Protein AF-A0A925QDK4-F1 (afdb_monomer_lite)

Radius of gyration: 29.69 Å; chains: 1; bounding box: 60×28×80 Å

Structure (mmCIF, N/CA/C/O backbone):
data_AF-A0A925QDK4-F1
#
_entry.id   AF-A0A925QDK4-F1
#
loop_
_atom_site.group_PDB
_atom_site.id
_atom_site.type_symbol
_atom_site.label_atom_id
_atom_site.label_alt_id
_atom_site.label_comp_id
_atom_site.label_asym_id
_atom_site.label_entity_id
_atom_site.label_seq_id
_atom_site.pdbx_PDB_ins_code
_atom_site.Cartn_x
_atom_site.Cartn_y
_atom_site.Cartn_z
_atom_site.occupancy
_atom_site.B_iso_or_equiv
_atom_site.auth_seq_id
_atom_site.auth_comp_id
_atom_site.auth_asym_id
_atom_site.auth_atom_id
_atom_site.pdbx_PDB_model_num
ATOM 1 N N . MET A 1 1 ? -34.378 -0.829 -4.164 1.00 44.34 1 MET A N 1
ATOM 2 C CA . MET A 1 1 ? -33.319 -1.234 -3.208 1.00 44.34 1 MET A CA 1
ATOM 3 C C . MET A 1 1 ? -32.285 -0.133 -2.905 1.00 44.34 1 MET A C 1
ATOM 5 O O . MET A 1 1 ? -31.331 -0.428 -2.208 1.00 44.34 1 MET A O 1
ATOM 9 N N . GLY A 1 2 ? -32.468 1.131 -3.330 1.00 53.62 2 GLY A N 1
ATOM 10 C CA . GLY A 1 2 ? -31.513 2.222 -3.032 1.00 53.62 2 GLY A CA 1
ATOM 11 C C . GLY A 1 2 ? -31.782 3.011 -1.740 1.00 53.62 2 GLY A C 1
ATOM 12 O O . GLY A 1 2 ? -30.853 3.482 -1.101 1.00 53.62 2 GLY A O 1
ATOM 13 N N . ASN A 1 3 ? -33.038 3.093 -1.287 1.00 55.78 3 ASN A N 1
ATOM 14 C CA . ASN A 1 3 ? -33.408 4.083 -0.262 1.00 55.78 3 ASN A CA 1
ATOM 15 C C . ASN A 1 3 ? -33.070 3.678 1.186 1.00 55.78 3 ASN A C 1
ATOM 17 O O . ASN A 1 3 ? -33.004 4.538 2.053 1.00 55.78 3 ASN A O 1
ATOM 21 N N . ILE A 1 4 ? -32.850 2.390 1.475 1.00 56.88 4 ILE A N 1
ATOM 22 C CA . ILE A 1 4 ? -32.519 1.918 2.838 1.00 56.88 4 ILE A CA 1
ATOM 23 C C . ILE A 1 4 ? -31.029 2.117 3.149 1.00 56.88 4 ILE A C 1
ATOM 25 O O . ILE A 1 4 ? -30.676 2.446 4.279 1.00 56.88 4 ILE A O 1
ATOM 29 N N . LEU A 1 5 ? -30.163 1.969 2.144 1.00 55.38 5 LEU A N 1
ATOM 30 C CA . LEU A 1 5 ? -28.718 2.168 2.279 1.00 55.38 5 LEU A CA 1
ATOM 31 C C . LEU A 1 5 ? -28.354 3.651 2.427 1.00 55.38 5 LEU A C 1
ATOM 33 O O . LEU A 1 5 ? -27.495 3.975 3.240 1.00 55.38 5 LEU A O 1
ATOM 37 N N . ASP A 1 6 ? -29.063 4.549 1.738 1.00 56.84 6 ASP A N 1
ATOM 38 C CA . ASP A 1 6 ? -28.873 6.001 1.882 1.00 56.84 6 ASP A CA 1
ATOM 39 C C . ASP A 1 6 ? -29.335 6.530 3.251 1.00 56.84 6 ASP A C 1
ATOM 41 O O . ASP A 1 6 ? -28.724 7.427 3.836 1.00 56.84 6 ASP A O 1
ATOM 45 N N . ILE A 1 7 ? -30.397 5.941 3.812 1.00 56.69 7 ILE A N 1
ATOM 46 C CA . ILE A 1 7 ? -30.847 6.252 5.174 1.00 56.69 7 ILE A CA 1
ATOM 47 C C . ILE A 1 7 ? -29.849 5.696 6.193 1.00 56.69 7 ILE A C 1
ATOM 49 O O . ILE A 1 7 ? -29.473 6.414 7.117 1.00 56.69 7 ILE A O 1
ATOM 53 N N . ALA A 1 8 ? -29.352 4.469 5.999 1.00 53.19 8 ALA A N 1
ATOM 54 C CA . ALA A 1 8 ? -28.303 3.906 6.845 1.00 53.19 8 ALA A CA 1
ATOM 55 C C . ALA A 1 8 ? -27.037 4.777 6.825 1.00 53.19 8 ALA A C 1
ATOM 57 O O . ALA A 1 8 ? -26.506 5.075 7.889 1.00 53.19 8 ALA A O 1
ATOM 58 N N . ALA A 1 9 ? -26.627 5.285 5.656 1.00 57.09 9 ALA A N 1
ATOM 59 C CA . ALA A 1 9 ? -25.480 6.181 5.514 1.00 57.09 9 ALA A CA 1
ATOM 60 C C . ALA A 1 9 ? -25.661 7.529 6.243 1.00 57.09 9 ALA A C 1
ATOM 62 O O . ALA A 1 9 ? -24.684 8.085 6.743 1.00 57.09 9 ALA A O 1
ATOM 63 N N . ARG A 1 10 ? -26.898 8.035 6.374 1.00 55.94 10 ARG A N 1
ATOM 64 C CA . ARG A 1 10 ? -27.214 9.244 7.165 1.00 55.94 10 ARG A CA 1
ATOM 65 C C . ARG A 1 10 ? -27.318 9.002 8.674 1.00 55.94 10 ARG A C 1
ATOM 67 O O . ARG A 1 10 ? -27.143 9.948 9.439 1.00 55.94 10 ARG A O 1
ATOM 74 N N . VAL A 1 11 ? -27.580 7.769 9.115 1.00 52.22 11 VAL A N 1
ATOM 75 C CA . VAL A 1 11 ? -27.630 7.386 10.544 1.00 52.22 11 VAL A CA 1
ATOM 76 C C . VAL A 1 11 ? -26.248 6.966 11.083 1.00 52.22 11 VAL A C 1
ATOM 78 O O . VAL A 1 11 ? -26.067 6.839 12.290 1.00 52.22 11 VAL A O 1
ATOM 81 N N . SER A 1 12 ? -25.224 6.874 10.232 1.00 48.19 12 SER A N 1
ATOM 82 C CA . SER A 1 12 ? -23.831 6.518 10.568 1.00 48.19 12 SER A CA 1
ATOM 83 C C . SER A 1 12 ? -23.043 7.568 11.364 1.00 48.19 12 SER A C 1
ATOM 85 O O . SER A 1 12 ? -21.814 7.607 11.291 1.00 48.19 12 SER A O 1
ATOM 87 N N . THR A 1 13 ? -23.702 8.441 12.129 1.00 61.00 13 THR A N 1
ATOM 88 C CA . THR A 1 13 ? -22.965 9.241 13.112 1.00 61.00 13 THR A CA 1
ATOM 89 C C . THR A 1 13 ? -22.620 8.333 14.297 1.00 61.00 13 THR A C 1
ATOM 91 O O . THR A 1 13 ? -23.493 7.599 14.774 1.00 61.00 13 THR A O 1
ATOM 94 N N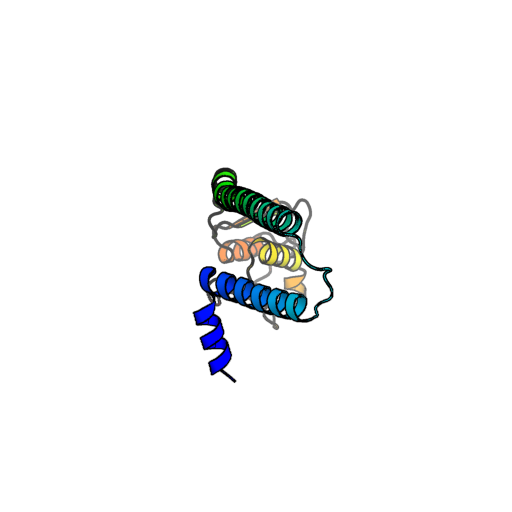 . PRO A 1 14 ? -21.378 8.364 14.813 1.00 63.88 14 PRO A N 1
ATOM 95 C CA . PRO A 1 14 ? -20.966 7.525 15.943 1.00 63.88 14 PRO A CA 1
ATOM 96 C C . PRO A 1 14 ? -21.918 7.620 17.146 1.00 63.88 14 PRO A C 1
ATOM 98 O O . PRO A 1 14 ? -22.131 6.644 17.863 1.00 63.88 14 PRO A O 1
ATOM 101 N N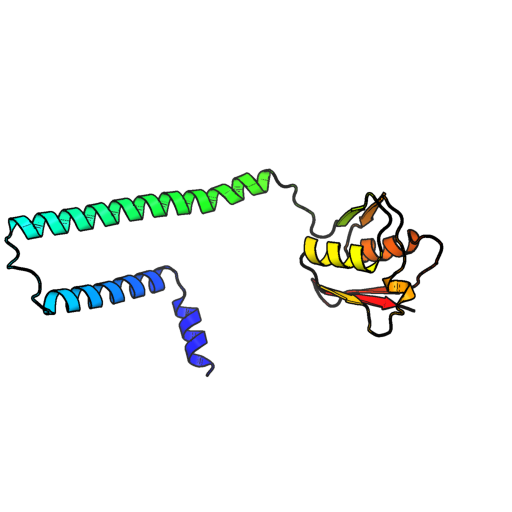 . LEU A 1 15 ? -22.551 8.785 17.321 1.00 69.38 15 LEU A N 1
ATOM 102 C CA . LEU A 1 15 ? -23.538 9.049 18.362 1.00 69.38 15 LEU A CA 1
ATOM 103 C C . LEU A 1 15 ? -24.845 8.258 18.170 1.00 69.38 15 LEU A C 1
ATOM 105 O O . LEU A 1 15 ? -25.352 7.675 19.126 1.00 69.38 15 LEU A O 1
ATOM 109 N N . ALA A 1 16 ? -25.384 8.206 16.949 1.00 66.12 16 ALA A N 1
ATOM 110 C CA . ALA A 1 16 ? -26.621 7.484 16.655 1.00 66.12 16 ALA A CA 1
ATOM 111 C C . ALA A 1 16 ? -26.426 5.961 16.730 1.00 66.12 16 ALA A C 1
ATOM 113 O O . ALA A 1 16 ? -27.290 5.259 17.258 1.00 66.12 16 ALA A O 1
ATOM 114 N N . LEU A 1 17 ? -25.262 5.458 16.301 1.00 70.62 17 LEU A N 1
ATOM 115 C CA . LEU A 1 17 ? -24.881 4.056 16.494 1.00 70.62 17 LEU A CA 1
ATOM 116 C C . LEU A 1 17 ? -24.774 3.710 17.990 1.00 70.62 17 LEU A C 1
ATOM 118 O O . LEU A 1 17 ? -25.296 2.685 18.427 1.00 70.62 17 LEU A O 1
ATOM 122 N N . GLY A 1 18 ? -24.168 4.595 18.791 1.00 77.62 18 GLY A N 1
ATOM 123 C CA . GLY A 1 18 ? -24.115 4.455 20.248 1.00 77.62 18 GLY A CA 1
ATOM 124 C C . GLY A 1 18 ? -25.507 4.410 20.886 1.00 77.62 18 GLY A C 1
ATOM 125 O O . GLY A 1 18 ? -25.783 3.535 21.707 1.00 77.62 18 GLY A O 1
ATOM 126 N N . GLY A 1 19 ? -26.415 5.291 20.455 1.00 75.31 19 GLY A N 1
ATOM 127 C CA . GLY A 1 19 ? -27.811 5.294 20.897 1.00 75.31 19 GLY A CA 1
ATOM 128 C C . GLY A 1 19 ? -28.556 4.004 20.544 1.00 75.31 19 GLY A C 1
ATOM 129 O O . GLY A 1 19 ? -29.278 3.463 21.381 1.00 75.31 19 GLY A O 1
ATOM 130 N N . LEU A 1 20 ? -28.333 3.466 19.341 1.00 76.56 20 LEU A N 1
ATOM 131 C CA . LEU A 1 20 ? -28.936 2.209 18.893 1.00 76.56 20 LEU A CA 1
ATOM 132 C C . LEU A 1 20 ? -28.452 1.019 19.732 1.00 76.56 20 LEU A C 1
ATOM 134 O O . LEU A 1 20 ? -29.269 0.208 20.168 1.00 76.56 20 LEU A O 1
ATOM 138 N N . ILE A 1 21 ? -27.150 0.944 20.022 1.00 80.19 21 ILE A N 1
ATOM 139 C CA . ILE A 1 21 ? -26.569 -0.113 20.865 1.00 80.19 21 ILE A CA 1
ATOM 140 C C . ILE A 1 21 ? -27.136 -0.048 22.291 1.00 80.19 21 ILE A C 1
ATOM 142 O O . ILE A 1 21 ? -27.556 -1.072 22.833 1.00 80.19 21 ILE A O 1
ATOM 146 N N . VAL A 1 22 ? -27.206 1.144 22.894 1.00 82.88 22 VAL A N 1
ATOM 147 C CA . VAL A 1 22 ? -27.780 1.320 24.241 1.00 82.88 22 VAL A CA 1
ATOM 148 C C . VAL A 1 22 ? -29.268 0.965 24.258 1.00 82.88 22 VAL A C 1
ATOM 150 O O . VAL A 1 22 ? -29.721 0.284 25.178 1.00 82.88 22 VAL A O 1
ATOM 153 N N . GLY A 1 23 ? -30.026 1.364 23.233 1.00 78.94 23 GLY A N 1
ATOM 154 C CA . GLY A 1 23 ? -31.440 1.014 23.092 1.00 78.94 23 GLY A CA 1
ATOM 155 C C . GLY A 1 23 ? -31.666 -0.496 22.977 1.00 78.94 23 GLY A C 1
ATOM 156 O O . GLY A 1 23 ? -32.528 -1.047 23.663 1.00 78.94 23 GLY A O 1
ATOM 157 N N . ALA A 1 24 ? -30.850 -1.185 22.175 1.00 79.69 24 ALA A N 1
ATOM 158 C CA . ALA A 1 24 ? -30.896 -2.639 22.050 1.00 79.69 24 ALA A CA 1
ATOM 159 C C . ALA A 1 24 ? -30.574 -3.337 23.384 1.00 79.69 24 ALA A C 1
ATOM 161 O O . ALA A 1 24 ? -31.317 -4.220 23.815 1.00 79.69 24 ALA A O 1
ATOM 162 N N . LEU A 1 25 ? -29.522 -2.898 24.084 1.00 77.69 25 LEU A N 1
ATOM 163 C CA . LEU A 1 25 ? -29.166 -3.423 25.406 1.00 77.69 25 LEU A CA 1
ATOM 164 C C . LEU A 1 25 ? -30.281 -3.203 26.434 1.00 77.69 25 LEU A C 1
ATOM 166 O O . LEU A 1 25 ? -30.598 -4.114 27.197 1.00 77.69 25 LEU A O 1
ATOM 170 N N . PHE A 1 26 ? -30.916 -2.029 26.437 1.00 83.56 26 PHE A N 1
ATOM 171 C CA . PHE A 1 26 ? -32.042 -1.738 27.323 1.00 83.56 26 PHE A CA 1
ATOM 172 C C . PHE A 1 26 ? -33.209 -2.710 27.108 1.00 83.56 26 PHE A C 1
ATOM 174 O O . PHE A 1 26 ? -33.764 -3.226 28.080 1.00 83.56 26 PHE A O 1
ATOM 181 N N . LEU A 1 27 ? -33.562 -3.004 25.852 1.00 80.00 27 LEU A N 1
ATOM 182 C CA . LEU A 1 27 ? -34.618 -3.969 25.532 1.00 80.00 27 LEU A CA 1
ATOM 183 C C . LEU A 1 27 ? -34.266 -5.381 26.008 1.00 80.00 27 LEU A C 1
ATOM 185 O O . LEU A 1 27 ? -35.121 -6.057 26.581 1.00 80.00 27 LEU A O 1
ATOM 189 N N . ILE A 1 28 ? -33.010 -5.799 25.845 1.00 80.75 28 ILE A N 1
ATOM 190 C CA . ILE A 1 28 ? -32.521 -7.091 26.343 1.00 80.75 28 ILE A CA 1
ATOM 191 C C . ILE A 1 28 ? -32.630 -7.155 27.871 1.00 80.75 28 ILE A C 1
ATOM 193 O O . ILE A 1 28 ? -33.204 -8.103 28.405 1.00 80.75 28 ILE A O 1
ATOM 197 N N . PHE A 1 29 ? -32.155 -6.133 28.591 1.00 74.88 29 PHE A N 1
ATOM 198 C CA . PHE A 1 29 ? -32.265 -6.086 30.052 1.00 74.88 29 PHE A CA 1
ATOM 199 C C . PHE A 1 29 ? -33.718 -6.081 30.526 1.00 74.88 29 PHE A C 1
ATOM 201 O O . PHE A 1 29 ? -34.055 -6.788 31.475 1.00 74.88 29 PHE A O 1
ATOM 208 N N . ARG A 1 30 ? -34.595 -5.335 29.847 1.00 75.44 30 ARG A N 1
ATOM 209 C CA . ARG A 1 30 ? -36.031 -5.322 30.141 1.00 75.44 30 ARG A CA 1
ATOM 210 C C . ARG A 1 30 ? -36.645 -6.712 29.975 1.00 75.44 30 ARG A C 1
ATOM 212 O O . ARG A 1 30 ? -37.421 -7.129 30.831 1.00 75.44 30 ARG A O 1
ATOM 219 N N . GLN A 1 31 ? -36.279 -7.429 28.914 1.00 79.81 31 GLN A N 1
ATOM 220 C CA . GLN A 1 31 ? -36.758 -8.785 28.661 1.00 79.81 31 GLN A CA 1
ATOM 221 C C . GLN A 1 31 ? -36.265 -9.763 29.737 1.00 79.81 31 GLN A C 1
ATOM 223 O O . GLN A 1 31 ? -37.049 -10.549 30.258 1.00 79.81 31 GLN A O 1
ATOM 228 N N . ILE A 1 32 ? -34.987 -9.675 30.117 1.00 75.62 32 ILE A N 1
ATOM 229 C CA . ILE A 1 32 ? -34.382 -10.516 31.159 1.00 75.62 32 ILE A CA 1
ATOM 230 C C . ILE A 1 32 ? -35.052 -10.281 32.522 1.00 75.62 32 ILE A C 1
ATOM 232 O O . ILE A 1 32 ? -35.362 -11.238 33.229 1.00 75.62 32 ILE A O 1
ATOM 236 N N . LEU A 1 33 ? -35.318 -9.023 32.887 1.00 71.00 33 LEU A N 1
ATOM 237 C CA . LEU A 1 33 ? -36.012 -8.686 34.135 1.00 71.00 33 LEU A CA 1
ATOM 238 C C . LEU A 1 33 ? -37.469 -9.173 34.137 1.00 71.00 33 LEU A C 1
ATOM 240 O O . LEU A 1 33 ? -37.965 -9.600 35.176 1.00 71.00 33 LEU A O 1
ATOM 244 N N . ALA A 1 34 ? -38.139 -9.165 32.980 1.00 73.56 34 ALA A N 1
ATOM 245 C CA . ALA A 1 34 ? -39.504 -9.671 32.841 1.00 73.56 34 ALA A CA 1
ATOM 246 C C . ALA A 1 34 ? -39.607 -11.200 33.000 1.00 73.56 34 ALA A C 1
ATOM 248 O O . ALA A 1 34 ? -40.671 -11.700 33.357 1.00 73.56 34 ALA A O 1
ATOM 249 N N . MET A 1 35 ? -38.518 -11.947 32.785 1.00 75.25 35 MET A N 1
ATOM 250 C CA . MET A 1 35 ? -38.508 -13.407 32.936 1.00 75.25 35 MET A CA 1
ATOM 251 C C . MET A 1 35 ? -38.513 -13.886 34.402 1.00 75.25 35 MET A C 1
ATOM 253 O O . MET A 1 35 ? -38.533 -15.091 34.628 1.00 75.25 35 MET A O 1
ATOM 257 N N . ASN A 1 36 ? -38.512 -12.987 35.402 1.00 63.00 36 ASN A N 1
ATOM 258 C CA . ASN A 1 36 ? -38.634 -13.320 36.836 1.00 63.00 36 ASN A CA 1
ATOM 259 C C . ASN A 1 36 ? -37.634 -14.388 37.348 1.00 63.00 36 ASN A C 1
ATOM 261 O O . ASN A 1 36 ? -37.858 -15.027 38.372 1.00 63.00 36 ASN A O 1
ATOM 265 N N . ILE A 1 37 ? -36.506 -14.566 36.652 1.00 68.31 37 ILE A N 1
ATOM 266 C CA . ILE A 1 37 ? -35.482 -15.585 36.954 1.00 68.31 37 ILE A CA 1
ATOM 267 C C . ILE A 1 37 ? -34.676 -15.203 38.208 1.00 68.31 37 ILE A C 1
ATOM 269 O O . ILE A 1 37 ? -34.018 -16.042 38.822 1.00 68.31 37 ILE A O 1
ATOM 273 N N . PHE A 1 38 ? -34.713 -13.928 38.604 1.00 62.28 38 PHE A N 1
ATOM 274 C CA . PHE A 1 38 ? -33.971 -13.438 39.757 1.00 62.28 38 PHE A CA 1
ATOM 275 C C . PHE A 1 38 ? -34.811 -13.514 41.040 1.00 62.28 38 PHE A C 1
ATOM 277 O O . PHE A 1 38 ? -35.927 -12.990 41.068 1.00 62.28 38 PHE A O 1
ATOM 284 N N . PRO A 1 39 ? -34.281 -14.112 42.125 1.00 61.00 39 PRO A N 1
ATOM 28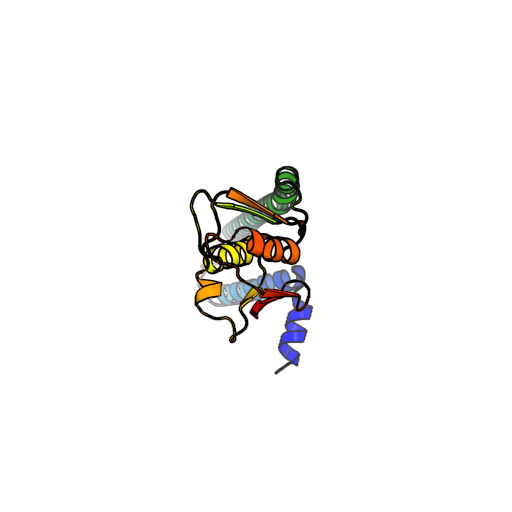5 C CA . PRO A 1 39 ? -34.928 -14.077 43.431 1.00 61.00 39 PRO A CA 1
ATOM 286 C C . PRO A 1 39 ? -35.102 -12.625 43.891 1.00 61.00 39 PRO A C 1
ATOM 288 O O . PRO A 1 39 ? -34.278 -11.769 43.561 1.00 61.00 39 PRO A O 1
ATOM 291 N N . GLN A 1 40 ? -36.180 -12.353 44.638 1.00 61.88 40 GLN A N 1
ATOM 292 C CA . GLN A 1 40 ? -36.583 -11.013 45.080 1.00 61.88 40 GLN A CA 1
ATOM 293 C C . GLN A 1 40 ? -35.370 -10.182 45.526 1.00 61.88 40 GLN A C 1
ATOM 295 O O . GLN A 1 40 ? -34.731 -10.476 46.539 1.00 61.88 40 GLN A O 1
ATOM 300 N N . LEU A 1 41 ? -35.036 -9.153 44.740 1.00 57.81 41 LEU A N 1
ATOM 301 C CA . LEU A 1 41 ? -33.927 -8.254 45.032 1.00 57.81 41 LEU A CA 1
ATOM 302 C C . LEU A 1 41 ? -34.209 -7.540 46.357 1.00 57.81 41 LEU A C 1
ATOM 304 O O . LEU A 1 41 ? -34.990 -6.590 46.413 1.00 57.81 41 LEU A O 1
ATOM 308 N N . SER A 1 42 ? -33.552 -7.973 47.434 1.00 69.19 42 SER A N 1
ATOM 309 C CA . SER A 1 42 ? -33.529 -7.185 48.663 1.00 69.19 42 SER A CA 1
ATOM 310 C C . SER A 1 42 ? -32.903 -5.819 48.351 1.00 69.19 42 SER A C 1
ATOM 312 O O . SER A 1 42 ? -31.974 -5.725 47.540 1.00 69.19 42 SER A O 1
ATOM 314 N N . ARG A 1 43 ? -33.384 -4.739 48.988 1.00 64.81 43 ARG A N 1
ATOM 315 C CA . ARG A 1 43 ? -32.852 -3.369 48.788 1.00 64.81 43 ARG A CA 1
ATOM 316 C C . ARG A 1 43 ? -31.318 -3.305 48.889 1.00 64.81 43 ARG A C 1
ATOM 318 O O . ARG A 1 43 ? -30.689 -2.510 48.199 1.00 64.81 43 ARG A O 1
ATOM 325 N N . GLN A 1 44 ? -30.717 -4.176 49.702 1.00 71.69 44 GLN A N 1
ATOM 326 C CA . GLN A 1 44 ? -29.267 -4.306 49.854 1.00 71.69 44 GLN A CA 1
ATOM 327 C C . GLN A 1 44 ? -28.569 -4.936 48.638 1.00 71.69 44 GLN A C 1
ATOM 329 O O . GLN A 1 44 ? -27.482 -4.487 48.270 1.00 71.69 44 GLN A O 1
ATOM 334 N N . LEU A 1 45 ? -29.160 -5.953 48.003 1.00 70.44 45 LEU A N 1
ATOM 335 C CA . LEU A 1 45 ? -28.582 -6.580 46.809 1.00 70.44 45 LEU A CA 1
ATOM 336 C C . LEU A 1 45 ? -28.712 -5.671 45.580 1.00 70.44 45 LEU A C 1
ATOM 338 O O . LEU A 1 45 ? -27.760 -5.543 44.811 1.00 70.44 45 LEU A O 1
ATOM 342 N N . GLY A 1 46 ? -29.857 -4.994 45.432 1.00 72.56 46 GLY A N 1
ATOM 343 C CA . GLY A 1 46 ? -30.108 -4.065 44.325 1.00 72.56 46 GLY A CA 1
ATOM 344 C C . GLY A 1 46 ? -29.110 -2.906 44.289 1.00 72.56 46 GLY A C 1
ATOM 345 O O . GLY A 1 46 ? -28.527 -2.628 43.242 1.00 72.56 46 GLY A O 1
ATOM 346 N N . GLY A 1 47 ? -28.824 -2.298 45.448 1.00 74.31 47 GLY A N 1
ATOM 347 C CA . GLY A 1 47 ? -27.816 -1.238 45.554 1.00 74.31 47 GLY A CA 1
ATOM 348 C C . GLY A 1 47 ? -26.413 -1.704 45.151 1.00 74.31 47 GLY A C 1
ATOM 349 O O . GLY A 1 47 ? -25.731 -1.022 44.389 1.00 74.31 47 GLY A O 1
ATOM 350 N N . LYS A 1 48 ? -25.997 -2.904 45.584 1.00 74.88 48 LYS A N 1
ATOM 351 C CA . LYS A 1 48 ? -24.686 -3.472 45.217 1.00 74.88 48 LYS A CA 1
ATOM 352 C C . LYS A 1 48 ? -24.560 -3.739 43.716 1.00 74.88 48 LYS A C 1
ATOM 354 O O . LYS A 1 48 ? -23.497 -3.498 43.151 1.00 74.88 48 LYS A O 1
ATOM 359 N N . ILE A 1 49 ? -25.625 -4.216 43.073 1.00 78.56 49 ILE A N 1
ATOM 360 C CA . ILE A 1 49 ? -25.634 -4.485 41.628 1.00 78.56 49 ILE A CA 1
ATOM 361 C C . ILE A 1 49 ? -25.535 -3.177 40.839 1.00 78.56 49 ILE A C 1
ATOM 363 O O . ILE A 1 49 ? -24.695 -3.078 39.948 1.00 78.56 49 ILE A O 1
ATOM 367 N N . ILE A 1 50 ? -26.317 -2.155 41.202 1.00 76.44 50 ILE A N 1
ATOM 368 C CA . ILE A 1 50 ? -26.278 -0.841 40.540 1.00 76.44 50 ILE A CA 1
ATOM 369 C C . ILE A 1 50 ? -24.886 -0.213 40.657 1.00 76.44 50 ILE A C 1
ATOM 371 O O . ILE A 1 50 ? -24.324 0.216 39.652 1.00 76.44 50 ILE A O 1
ATOM 375 N N . ILE A 1 51 ? -24.291 -0.219 41.854 1.00 77.62 51 ILE A N 1
ATOM 376 C CA . ILE A 1 51 ? -22.935 0.308 42.069 1.00 77.62 51 ILE A CA 1
ATOM 377 C C . ILE A 1 51 ? -21.915 -0.446 41.209 1.00 77.62 51 ILE A C 1
ATOM 379 O O . ILE A 1 51 ? -21.043 0.170 40.598 1.00 77.62 51 ILE A O 1
ATOM 383 N N . LYS A 1 52 ? -22.034 -1.776 41.115 1.00 78.25 52 LYS A N 1
ATOM 384 C CA . LYS A 1 52 ? -21.129 -2.589 40.298 1.00 78.25 52 LYS A CA 1
ATOM 385 C C . LYS A 1 52 ? -21.255 -2.256 38.809 1.00 78.25 52 LYS A C 1
ATOM 387 O O . LYS A 1 52 ? -20.234 -2.106 38.151 1.00 78.25 52 LYS A O 1
ATOM 392 N N . ILE A 1 53 ? -22.478 -2.075 38.308 1.00 80.25 53 ILE A N 1
ATOM 393 C CA . ILE A 1 53 ? -22.743 -1.664 36.921 1.00 80.25 53 ILE A CA 1
ATOM 394 C C . ILE A 1 53 ? -22.115 -0.295 36.639 1.00 80.25 53 ILE A C 1
ATOM 396 O O . ILE A 1 53 ? -21.358 -0.165 35.679 1.00 80.25 53 ILE A O 1
ATOM 400 N N . ILE A 1 54 ? -22.375 0.700 37.492 1.00 79.56 54 ILE A N 1
ATOM 401 C CA . ILE A 1 54 ? -21.830 2.057 37.340 1.00 79.56 54 ILE A CA 1
ATOM 402 C C . ILE A 1 54 ? -20.300 2.021 37.308 1.00 79.56 54 ILE A C 1
ATOM 404 O O . ILE A 1 54 ? -19.698 2.594 36.403 1.00 79.56 54 ILE A O 1
ATOM 408 N N . ASN A 1 55 ? -19.673 1.299 38.241 1.00 79.44 55 ASN A N 1
ATOM 409 C CA . ASN A 1 55 ? -18.217 1.187 38.294 1.00 79.44 55 ASN A CA 1
ATOM 410 C C . ASN A 1 55 ? -17.648 0.531 37.030 1.00 79.44 55 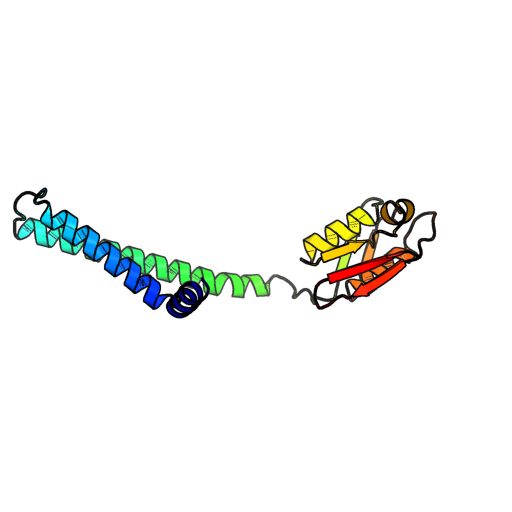ASN A C 1
ATOM 412 O O . ASN A 1 55 ? -16.674 1.030 36.477 1.00 79.44 55 ASN A O 1
ATOM 416 N N . THR A 1 56 ? -18.266 -0.543 36.531 1.00 80.31 56 THR A N 1
ATOM 417 C CA . THR A 1 56 ? -17.812 -1.202 35.298 1.00 80.31 56 THR A CA 1
ATOM 418 C C . THR A 1 56 ? -17.939 -0.289 34.077 1.00 80.31 56 THR A C 1
ATOM 420 O O . THR A 1 56 ? -16.993 -0.201 33.295 1.00 80.31 56 THR A O 1
ATOM 423 N N . PHE A 1 57 ? -19.056 0.432 33.924 1.00 79.25 57 PHE A N 1
ATOM 424 C CA . PHE A 1 57 ? -19.221 1.396 32.830 1.00 79.25 57 PHE A CA 1
ATOM 425 C C . PHE A 1 57 ? -18.213 2.541 32.915 1.00 79.25 57 PHE A C 1
ATOM 427 O O . PHE A 1 57 ? -17.642 2.921 31.895 1.00 79.25 57 PHE A O 1
ATOM 434 N N . LEU A 1 58 ? -17.954 3.053 34.120 1.00 82.19 58 LEU A N 1
ATOM 435 C CA . LEU A 1 58 ? -16.966 4.104 34.338 1.00 82.19 58 LEU A CA 1
ATOM 436 C C . LEU A 1 58 ? -15.562 3.634 33.939 1.00 82.19 58 LEU A C 1
ATOM 438 O O . LEU A 1 58 ? -14.869 4.337 33.209 1.00 82.19 58 LEU A O 1
ATOM 442 N N . THR A 1 59 ? -15.156 2.431 34.359 1.00 83.31 59 THR A N 1
ATOM 443 C CA . THR A 1 59 ? -13.854 1.859 33.986 1.00 83.31 59 THR A CA 1
ATOM 444 C C . THR A 1 59 ? -13.736 1.660 32.475 1.00 83.31 59 THR A C 1
ATOM 446 O O . THR A 1 59 ? -12.726 2.044 31.891 1.00 83.31 59 THR A O 1
ATOM 449 N N . LEU A 1 60 ? -14.768 1.115 31.822 1.00 80.12 60 LEU A N 1
ATOM 450 C CA . LEU A 1 60 ? -14.772 0.913 30.369 1.00 80.12 60 LEU A CA 1
ATOM 451 C C . LEU A 1 60 ? -14.697 2.237 29.598 1.00 80.12 60 LEU A C 1
ATOM 453 O O . LEU A 1 60 ? -13.938 2.336 28.635 1.00 80.12 60 LEU A O 1
ATOM 457 N N . ALA A 1 61 ? -15.434 3.261 30.034 1.00 79.75 61 ALA A N 1
ATOM 458 C CA . ALA A 1 61 ? -15.387 4.587 29.425 1.00 79.75 61 ALA A CA 1
ATOM 459 C C . ALA A 1 61 ? -13.988 5.212 29.540 1.00 79.75 61 ALA A C 1
ATOM 461 O O . ALA A 1 61 ? -13.475 5.770 28.572 1.00 79.75 61 ALA A O 1
ATOM 462 N N . LEU A 1 62 ? -13.343 5.067 30.699 1.00 84.19 62 LEU A N 1
ATOM 463 C CA . LEU A 1 62 ? -12.000 5.592 30.941 1.00 84.19 62 LEU A CA 1
ATOM 464 C C . LEU A 1 62 ? -10.960 4.900 30.043 1.00 84.19 62 LEU A C 1
ATOM 466 O O . LEU A 1 62 ? -10.147 5.570 29.409 1.00 84.19 62 LEU A O 1
ATOM 470 N N . VAL A 1 63 ? -11.044 3.573 29.900 1.00 87.06 63 VAL A N 1
ATOM 471 C CA . VAL A 1 63 ? -10.199 2.804 28.968 1.00 87.06 63 VAL A CA 1
ATOM 472 C C . VAL A 1 63 ? -10.429 3.236 27.517 1.00 87.06 63 VAL A C 1
ATOM 474 O O . VAL A 1 63 ? -9.464 3.431 26.781 1.00 87.06 63 VAL A O 1
ATOM 477 N N . ALA A 1 64 ? -11.683 3.435 27.103 1.00 84.31 64 ALA A N 1
ATOM 478 C CA . ALA A 1 64 ? -12.008 3.875 25.748 1.00 84.31 64 ALA A CA 1
ATOM 479 C C . ALA A 1 64 ? -11.439 5.268 25.433 1.00 84.31 64 ALA A C 1
ATOM 481 O O . ALA A 1 64 ? -10.905 5.472 24.344 1.00 84.31 64 ALA A O 1
ATOM 482 N N . ILE A 1 65 ? -11.492 6.206 26.387 1.00 83.50 65 ILE A N 1
ATOM 483 C CA . ILE A 1 65 ? -10.879 7.536 26.242 1.00 83.50 65 ILE A CA 1
ATOM 484 C C . ILE A 1 65 ? -9.365 7.413 26.052 1.00 83.50 65 ILE A C 1
ATOM 486 O O . ILE A 1 65 ? -8.814 8.046 25.154 1.00 83.50 65 ILE A O 1
ATOM 490 N N . ILE A 1 66 ? -8.695 6.574 26.849 1.00 90.62 66 ILE A N 1
ATOM 491 C CA . ILE A 1 66 ? -7.246 6.357 26.733 1.00 90.62 66 ILE A CA 1
ATOM 492 C C . ILE A 1 66 ? -6.896 5.749 25.369 1.00 90.62 66 ILE A C 1
ATOM 494 O O . ILE A 1 66 ? -6.010 6.256 24.685 1.00 90.62 66 ILE A O 1
ATOM 498 N N . LEU A 1 67 ? -7.604 4.704 24.935 1.00 83.50 67 LEU A N 1
ATOM 499 C CA . LEU A 1 67 ? -7.376 4.072 23.630 1.00 83.50 67 LEU A CA 1
ATOM 500 C C . LEU A 1 67 ? -7.656 5.029 22.463 1.00 83.50 67 LEU A C 1
ATOM 502 O O . LEU A 1 67 ? -6.904 5.041 21.487 1.00 83.50 67 LEU A O 1
ATOM 506 N N . GLY A 1 68 ? -8.701 5.853 22.568 1.00 76.75 68 GLY A N 1
ATOM 507 C CA . GLY A 1 68 ? -9.018 6.889 21.587 1.00 76.75 68 GLY A CA 1
ATOM 508 C C . GLY A 1 68 ? -7.931 7.961 21.513 1.00 76.75 68 GLY A C 1
ATOM 509 O O . GLY A 1 68 ? -7.501 8.328 20.421 1.00 76.75 68 GLY A O 1
ATOM 510 N N . PHE A 1 69 ? -7.422 8.402 22.664 1.00 83.88 69 PHE A N 1
ATOM 511 C CA . PHE A 1 69 ? -6.307 9.342 22.737 1.00 83.88 69 PHE A CA 1
ATOM 512 C C . PHE A 1 69 ? -5.030 8.761 22.123 1.00 83.88 69 PHE A C 1
ATOM 514 O O . PHE A 1 69 ? -4.408 9.412 21.287 1.00 83.88 69 PHE A O 1
ATOM 521 N N . ILE A 1 70 ? -4.672 7.517 22.461 1.00 84.38 70 ILE A N 1
ATOM 522 C CA . ILE A 1 70 ? -3.529 6.820 21.853 1.00 84.38 70 ILE A CA 1
ATOM 523 C C . ILE A 1 70 ? -3.711 6.752 20.337 1.00 84.38 70 ILE A C 1
ATOM 525 O O . ILE A 1 70 ? -2.814 7.145 19.604 1.00 84.38 70 ILE A O 1
ATOM 529 N N . SER A 1 71 ? -4.884 6.340 19.856 1.00 74.50 71 SER A N 1
ATOM 530 C CA . SER A 1 71 ? -5.164 6.232 18.417 1.00 74.50 71 SER A CA 1
ATOM 531 C C . SER A 1 71 ? -5.078 7.573 17.679 1.00 74.50 71 SER A C 1
ATOM 533 O O . SER A 1 71 ? -4.759 7.591 16.496 1.00 74.50 71 SER A O 1
ATOM 535 N N . TYR A 1 72 ? -5.336 8.695 18.356 1.00 77.44 72 TYR A N 1
ATOM 536 C CA . TYR A 1 72 ? -5.196 10.039 17.788 1.00 77.44 72 TYR A CA 1
ATOM 537 C C . TYR A 1 72 ? -3.743 10.543 17.802 1.00 77.44 72 TYR A C 1
ATOM 539 O O . TYR A 1 72 ? -3.266 11.157 16.845 1.00 77.44 72 TYR A O 1
ATOM 547 N N . VAL A 1 73 ? -3.015 10.277 18.886 1.00 80.81 73 VAL A N 1
ATOM 548 C CA . VAL A 1 73 ? -1.650 10.782 19.082 1.00 80.81 73 VAL A CA 1
ATOM 549 C C . VAL A 1 73 ? -0.616 9.939 18.335 1.00 80.81 73 VAL A C 1
ATOM 551 O O . VAL A 1 73 ? 0.314 10.497 17.751 1.00 80.81 73 VAL A O 1
ATOM 554 N N . LEU A 1 74 ? -0.783 8.614 18.295 1.00 77.31 74 LEU A N 1
ATOM 555 C CA . LEU A 1 74 ? 0.183 7.689 17.697 1.00 77.31 74 LEU A CA 1
ATOM 556 C C . LEU A 1 74 ? 0.474 8.007 16.218 1.00 77.31 74 LEU A C 1
ATOM 558 O O . LEU A 1 74 ? 1.649 8.138 15.882 1.00 77.31 74 LEU A O 1
ATOM 562 N N . PRO A 1 75 ? -0.526 8.235 15.339 1.00 72.62 75 PRO A N 1
ATOM 563 C CA . PRO A 1 75 ? -0.265 8.606 13.950 1.00 72.62 75 PRO A CA 1
ATOM 564 C C . PRO A 1 75 ? 0.460 9.946 13.834 1.00 72.62 75 PRO A C 1
ATOM 566 O O . PRO A 1 75 ? 1.297 10.107 12.959 1.00 72.62 75 PRO A O 1
ATOM 569 N N . THR A 1 76 ? 0.183 10.903 14.722 1.00 72.69 76 THR A N 1
ATOM 570 C CA . THR A 1 76 ? 0.824 12.228 14.697 1.00 72.69 76 THR A CA 1
ATOM 571 C C . THR A 1 76 ? 2.319 12.136 15.010 1.00 72.69 76 THR A C 1
ATOM 573 O O . THR A 1 76 ? 3.125 12.793 14.358 1.00 72.69 76 THR A O 1
ATOM 576 N N . ILE A 1 77 ? 2.701 11.281 15.963 1.00 72.88 77 ILE A N 1
ATOM 577 C CA . ILE A 1 77 ? 4.107 11.049 16.318 1.00 72.88 77 ILE A CA 1
ATOM 578 C C . ILE A 1 77 ? 4.791 10.159 15.271 1.00 72.88 77 ILE A C 1
ATOM 580 O O . ILE A 1 77 ? 5.919 10.432 14.872 1.00 72.88 77 ILE A O 1
ATOM 584 N N . MET A 1 78 ? 4.108 9.124 14.777 1.00 64.56 78 MET A N 1
ATOM 585 C CA . MET A 1 78 ? 4.670 8.221 13.768 1.00 64.56 78 MET A CA 1
ATOM 586 C C . MET A 1 78 ? 4.842 8.908 12.406 1.00 64.56 78 MET A C 1
ATOM 588 O O . MET A 1 78 ? 5.872 8.720 11.768 1.00 64.56 78 MET A O 1
ATOM 592 N N . ASN A 1 79 ? 3.919 9.782 11.988 1.00 53.84 79 ASN A N 1
ATOM 593 C CA . ASN A 1 79 ? 4.049 10.576 10.757 1.00 53.84 79 ASN A CA 1
ATOM 594 C C . ASN A 1 79 ? 5.206 11.588 10.799 1.00 53.84 79 ASN A C 1
ATOM 596 O O . ASN A 1 79 ? 5.609 12.078 9.750 1.00 53.84 79 ASN A O 1
ATOM 600 N N . ALA A 1 80 ? 5.742 11.914 11.980 1.00 55.97 80 ALA A N 1
ATOM 601 C CA . ALA A 1 80 ? 6.948 12.731 12.104 1.00 55.97 80 ALA A CA 1
ATOM 602 C C . ALA A 1 80 ? 8.241 11.924 11.875 1.00 55.97 80 ALA A C 1
ATOM 604 O O . ALA A 1 80 ? 9.292 12.520 11.656 1.00 55.97 80 ALA A O 1
ATOM 605 N N . TYR A 1 81 ? 8.172 10.587 11.923 1.00 50.41 81 TYR A N 1
ATOM 606 C CA . TYR A 1 81 ? 9.322 9.692 11.760 1.00 50.41 81 TYR A CA 1
ATOM 607 C C . TYR A 1 81 ? 9.399 9.046 10.369 1.00 50.41 81 TYR A C 1
ATOM 609 O O . TYR A 1 81 ? 10.465 8.592 9.961 1.00 50.41 81 TYR A O 1
ATOM 617 N N . TYR A 1 82 ? 8.298 9.038 9.614 1.00 43.09 82 TYR A N 1
ATOM 618 C CA . TYR A 1 82 ? 8.323 8.656 8.206 1.00 43.09 82 TYR A CA 1
ATOM 619 C C . TYR A 1 82 ? 8.548 9.902 7.344 1.00 43.09 82 TYR A C 1
ATOM 621 O O . TYR A 1 82 ? 7.765 10.852 7.451 1.00 43.09 82 TYR A O 1
ATOM 629 N N . PRO A 1 83 ? 9.587 9.936 6.486 1.00 41.62 83 PRO A N 1
ATOM 630 C CA . PRO A 1 83 ? 9.692 10.987 5.488 1.00 41.62 83 PRO A CA 1
ATOM 631 C C . PRO A 1 83 ? 8.394 10.983 4.683 1.00 41.62 83 PRO A C 1
ATOM 633 O O . PRO A 1 83 ? 7.884 9.921 4.317 1.00 41.62 83 PRO A O 1
ATOM 636 N N . LYS A 1 84 ? 7.828 12.168 4.438 1.00 43.50 84 LYS A N 1
ATOM 637 C CA . LYS A 1 84 ? 6.760 12.311 3.453 1.00 43.50 84 LYS A CA 1
ATOM 638 C C . LYS A 1 84 ? 7.343 11.803 2.137 1.00 43.50 84 LYS A C 1
ATOM 640 O O . LYS A 1 84 ? 8.132 12.512 1.524 1.00 43.50 84 LYS A O 1
ATOM 645 N N . LEU A 1 85 ? 7.008 10.571 1.752 1.00 48.06 85 LEU A N 1
ATOM 646 C CA . LEU A 1 85 ? 7.187 10.139 0.378 1.00 48.06 85 LEU A CA 1
ATOM 647 C C . LEU A 1 85 ? 6.329 11.099 -0.432 1.00 48.06 85 LEU A C 1
ATOM 649 O O . LEU A 1 85 ? 5.095 11.075 -0.334 1.00 48.06 85 LEU A O 1
ATOM 653 N N . ASP A 1 86 ? 6.992 11.994 -1.157 1.00 46.81 86 ASP A N 1
ATOM 654 C CA . ASP A 1 86 ? 6.353 12.660 -2.272 1.00 46.81 86 ASP A CA 1
ATOM 655 C C . ASP A 1 86 ? 5.748 11.538 -3.108 1.00 46.81 86 ASP A C 1
ATOM 657 O O . ASP A 1 86 ? 6.454 10.614 -3.507 1.00 46.81 86 ASP A O 1
ATOM 661 N N . ARG A 1 87 ? 4.424 11.552 -3.288 1.00 56.12 87 ARG A N 1
ATOM 662 C CA . ARG A 1 87 ? 3.675 10.457 -3.943 1.00 56.12 87 ARG A CA 1
ATOM 663 C C . ARG A 1 87 ? 4.106 10.219 -5.394 1.00 56.12 87 ARG A C 1
ATOM 665 O O . ARG A 1 87 ? 3.573 9.338 -6.060 1.00 56.12 87 ARG A O 1
ATOM 672 N N . GLU A 1 88 ? 5.012 11.050 -5.874 1.00 66.31 88 GLU A N 1
ATOM 673 C CA . GLU A 1 88 ? 5.560 11.064 -7.208 1.00 66.31 88 GLU A CA 1
ATOM 674 C C . GLU A 1 88 ? 6.906 10.319 -7.267 1.00 66.31 88 GLU A C 1
ATOM 676 O O . GLU A 1 88 ? 7.121 9.536 -8.190 1.00 66.31 88 GLU A O 1
ATOM 681 N N . TYR A 1 89 ? 7.766 10.427 -6.248 1.00 75.00 89 TYR A N 1
ATOM 682 C CA . TYR A 1 89 ? 9.090 9.810 -6.293 1.00 75.00 89 TYR A CA 1
ATOM 683 C C . TYR A 1 89 ? 9.034 8.297 -6.034 1.00 75.00 89 TYR A C 1
ATOM 685 O O . TYR A 1 89 ? 8.620 7.829 -4.968 1.00 75.00 89 TYR A O 1
ATOM 693 N N . VAL A 1 90 ? 9.485 7.523 -7.019 1.00 80.56 90 VAL A N 1
ATOM 694 C CA . VAL A 1 90 ? 9.595 6.064 -6.960 1.00 80.56 90 VAL A CA 1
ATOM 695 C C . VAL A 1 90 ? 11.072 5.702 -6.975 1.00 80.56 90 VAL A C 1
ATOM 697 O O . VAL A 1 90 ? 11.769 6.032 -7.929 1.00 80.56 90 VAL A O 1
ATOM 700 N N . ASN A 1 91 ? 11.528 4.999 -5.937 1.00 85.06 91 ASN A N 1
ATOM 701 C CA . ASN A 1 91 ? 12.858 4.399 -5.875 1.00 85.06 91 ASN A CA 1
ATOM 702 C C . ASN A 1 91 ? 12.714 2.900 -5.604 1.00 85.06 91 ASN A C 1
ATOM 704 O O . ASN A 1 91 ? 12.088 2.496 -4.619 1.00 85.06 91 ASN A O 1
ATOM 708 N N . VAL A 1 92 ? 13.252 2.091 -6.512 1.00 83.00 92 VAL A N 1
ATOM 709 C CA . VAL A 1 92 ? 13.299 0.636 -6.399 1.00 83.00 92 VAL A CA 1
ATOM 710 C C . VAL A 1 92 ? 14.736 0.189 -6.615 1.00 83.00 92 VAL A C 1
ATOM 712 O O . VAL A 1 92 ? 15.238 0.244 -7.736 1.00 83.00 92 VAL A O 1
ATOM 715 N N . GLY A 1 93 ? 15.369 -0.283 -5.544 1.00 84.75 93 GLY A N 1
ATOM 716 C CA . GLY A 1 93 ? 16.644 -0.990 -5.599 1.00 84.75 93 GLY A CA 1
ATOM 717 C C . GLY A 1 93 ? 16.421 -2.491 -5.750 1.00 84.75 93 GLY A C 1
ATOM 718 O O . GLY A 1 93 ? 15.617 -3.081 -5.021 1.00 84.75 93 GLY A O 1
ATOM 719 N N . THR A 1 94 ? 17.117 -3.116 -6.696 1.00 85.62 94 THR A N 1
ATOM 720 C CA . THR A 1 94 ? 17.145 -4.578 -6.850 1.00 85.62 94 THR A CA 1
ATOM 721 C C . THR A 1 94 ? 18.578 -5.091 -6.763 1.00 85.62 94 THR A C 1
ATOM 723 O O . THR A 1 94 ? 19.422 -4.666 -7.550 1.00 85.62 94 THR A O 1
ATOM 726 N N . ASP A 1 95 ? 18.839 -6.034 -5.852 1.00 85.25 95 ASP A N 1
ATOM 727 C CA . ASP A 1 95 ? 20.171 -6.640 -5.656 1.00 85.25 95 ASP A CA 1
ATOM 728 C C . ASP A 1 95 ? 20.571 -7.606 -6.786 1.00 85.25 95 ASP A C 1
ATOM 730 O O . ASP A 1 95 ? 21.751 -7.867 -7.013 1.00 85.25 95 ASP A O 1
ATOM 734 N N . GLU A 1 96 ? 19.583 -8.137 -7.505 1.00 90.12 96 GLU A N 1
ATOM 735 C CA . GLU A 1 96 ? 19.752 -9.079 -8.609 1.00 90.12 96 GLU A CA 1
ATOM 736 C C . GLU A 1 96 ? 18.950 -8.619 -9.828 1.00 90.12 96 GLU A C 1
ATOM 738 O O . GLU A 1 96 ? 17.984 -7.864 -9.703 1.00 90.12 96 GLU A O 1
ATOM 743 N N . ASP A 1 97 ? 19.336 -9.108 -11.007 1.00 91.44 97 ASP A N 1
ATOM 744 C CA . ASP A 1 97 ? 18.612 -8.873 -12.253 1.00 91.44 97 ASP A CA 1
ATOM 745 C C . ASP A 1 97 ? 17.164 -9.397 -12.127 1.00 91.44 97 ASP A C 1
ATOM 747 O O . ASP A 1 97 ? 16.931 -10.561 -11.787 1.00 91.44 97 ASP A O 1
ATOM 751 N N . GLN A 1 98 ? 16.174 -8.548 -12.410 1.00 92.44 98 GLN A N 1
ATOM 752 C CA . GLN A 1 98 ? 14.749 -8.885 -12.288 1.00 92.44 98 GLN A CA 1
ATOM 753 C C . GLN A 1 98 ? 14.014 -8.671 -13.607 1.00 92.44 98 GLN A C 1
ATOM 755 O O . GLN A 1 98 ? 14.408 -7.862 -14.442 1.00 92.44 98 GLN A O 1
ATOM 760 N N . THR A 1 99 ? 12.906 -9.385 -13.807 1.00 94.00 99 THR A N 1
ATOM 761 C CA . THR A 1 99 ? 12.049 -9.137 -14.974 1.00 94.00 99 THR A CA 1
ATOM 762 C C . THR A 1 99 ? 11.280 -7.830 -14.812 1.00 94.00 99 THR A C 1
ATOM 764 O O . THR A 1 99 ? 10.890 -7.456 -13.699 1.00 94.00 99 THR A O 1
ATOM 767 N N . LEU A 1 100 ? 11.000 -7.161 -15.932 1.00 93.06 100 LEU A N 1
ATOM 768 C CA . LEU A 1 100 ? 10.166 -5.962 -15.959 1.00 93.06 100 LEU A CA 1
ATOM 769 C C . LEU A 1 100 ? 8.817 -6.212 -15.270 1.00 93.06 100 LEU A C 1
ATOM 771 O O . LEU A 1 100 ? 8.371 -5.386 -14.478 1.00 93.06 100 LEU A O 1
ATOM 775 N N . GLU A 1 101 ? 8.189 -7.366 -15.511 1.00 93.44 101 GLU A N 1
ATOM 776 C CA . GLU A 1 101 ? 6.928 -7.730 -14.861 1.00 93.44 101 GLU A CA 1
ATOM 777 C C . GLU A 1 101 ? 7.034 -7.761 -13.327 1.00 93.44 101 GLU A C 1
ATOM 779 O O . GLU A 1 101 ? 6.152 -7.236 -12.643 1.00 93.44 101 GLU A O 1
ATOM 784 N N . ASN A 1 102 ? 8.107 -8.336 -12.776 1.00 92.56 102 ASN A N 1
ATOM 785 C CA . ASN A 1 102 ? 8.301 -8.411 -11.328 1.00 92.56 102 ASN A CA 1
ATOM 786 C C . ASN A 1 102 ? 8.478 -7.022 -10.709 1.00 92.56 102 ASN A C 1
ATOM 788 O O . ASN A 1 102 ? 7.840 -6.724 -9.698 1.00 92.56 102 ASN A O 1
ATOM 792 N N . ILE A 1 103 ? 9.292 -6.165 -11.334 1.00 91.31 103 ILE A N 1
ATOM 793 C CA . ILE A 1 103 ? 9.521 -4.792 -10.863 1.00 91.31 103 ILE A CA 1
ATOM 794 C C . ILE A 1 103 ? 8.217 -3.994 -10.918 1.00 91.31 103 ILE A C 1
ATOM 796 O O . ILE A 1 103 ? 7.816 -3.389 -9.924 1.00 91.31 103 ILE A O 1
ATOM 800 N N . VAL A 1 104 ? 7.500 -4.049 -12.044 1.00 93.19 104 VAL A N 1
ATOM 801 C CA . VAL A 1 104 ? 6.211 -3.366 -12.217 1.00 93.19 104 VAL A CA 1
ATOM 802 C C . VAL A 1 104 ? 5.195 -3.832 -11.175 1.00 93.19 104 VAL A C 1
ATOM 804 O O . VAL A 1 104 ? 4.499 -3.012 -10.576 1.00 93.19 104 VAL A O 1
ATOM 807 N N . ARG A 1 105 ? 5.128 -5.139 -10.905 1.00 91.94 105 ARG A N 1
ATOM 808 C CA . ARG A 1 105 ? 4.234 -5.703 -9.889 1.00 91.94 105 ARG A CA 1
ATOM 809 C C . ARG A 1 105 ? 4.602 -5.231 -8.482 1.00 91.94 105 ARG A C 1
ATOM 811 O O . ARG A 1 105 ? 3.708 -4.882 -7.713 1.00 91.94 105 ARG A O 1
ATOM 818 N N . ALA A 1 106 ? 5.890 -5.203 -8.146 1.00 88.44 106 ALA A N 1
ATOM 819 C CA . ALA A 1 106 ? 6.365 -4.716 -6.855 1.00 88.44 106 ALA A CA 1
ATOM 820 C C . ALA A 1 106 ? 6.019 -3.233 -6.653 1.00 88.44 106 ALA A C 1
ATOM 822 O O . ALA A 1 106 ? 5.497 -2.863 -5.603 1.00 88.44 106 ALA A O 1
ATOM 823 N N . VAL A 1 107 ? 6.213 -2.405 -7.683 1.00 88.75 107 VAL A N 1
ATOM 824 C CA . VAL A 1 107 ? 5.860 -0.975 -7.669 1.00 88.75 107 VAL A CA 1
ATOM 825 C C . VAL A 1 107 ? 4.353 -0.784 -7.522 1.00 88.75 107 VAL A C 1
ATOM 827 O O . VAL A 1 107 ? 3.915 0.019 -6.700 1.00 88.75 107 VAL A O 1
ATOM 830 N N . ALA A 1 108 ? 3.551 -1.549 -8.269 1.00 90.19 108 ALA A N 1
ATOM 831 C CA . ALA A 1 108 ? 2.094 -1.495 -8.189 1.00 90.19 108 ALA A CA 1
ATOM 832 C C . ALA A 1 108 ? 1.589 -1.774 -6.764 1.00 90.19 108 ALA A C 1
ATOM 834 O O . ALA A 1 108 ? 0.740 -1.044 -6.246 1.00 90.19 108 ALA A O 1
ATOM 835 N N . LEU A 1 109 ? 2.161 -2.785 -6.102 1.00 86.12 109 LEU A N 1
ATOM 836 C CA . LEU A 1 109 ? 1.834 -3.133 -4.719 1.00 86.12 109 LEU A CA 1
ATOM 837 C C . LEU A 1 109 ? 2.345 -2.090 -3.719 1.00 86.12 109 LEU A C 1
ATOM 839 O O . LEU A 1 109 ? 1.590 -1.673 -2.843 1.00 86.12 109 LEU A O 1
ATOM 843 N N . GLY A 1 110 ? 3.598 -1.649 -3.857 1.00 83.81 110 GLY A N 1
ATOM 844 C CA . GLY A 1 110 ? 4.225 -0.700 -2.934 1.00 83.81 110 GLY A CA 1
ATOM 845 C C . GLY A 1 110 ? 3.570 0.680 -2.951 1.00 83.81 110 GLY A C 1
ATOM 846 O O . GLY A 1 110 ? 3.392 1.291 -1.901 1.00 83.81 110 GLY A O 1
ATOM 847 N N . GLN A 1 111 ? 3.151 1.146 -4.130 1.00 84.19 111 GLN A N 1
ATOM 848 C CA . GLN A 1 111 ? 2.533 2.463 -4.317 1.00 84.19 111 GLN A CA 1
ATOM 849 C C . GLN A 1 111 ? 0.997 2.424 -4.322 1.00 84.19 111 GLN A C 1
ATOM 851 O O . GLN A 1 111 ? 0.354 3.467 -4.441 1.00 84.19 111 GLN A O 1
ATOM 856 N N . ASN A 1 112 ? 0.388 1.241 -4.171 1.00 90.75 112 ASN A N 1
ATOM 857 C CA . ASN A 1 112 ? -1.064 1.048 -4.228 1.00 90.75 112 ASN A CA 1
ATOM 858 C C . ASN A 1 112 ? -1.690 1.645 -5.511 1.00 90.75 112 ASN A C 1
ATOM 860 O O . ASN A 1 112 ? -2.678 2.390 -5.472 1.00 90.75 112 ASN A O 1
ATOM 864 N N . VAL A 1 113 ? -1.080 1.327 -6.655 1.00 91.12 113 VAL A N 1
ATOM 865 C CA . VAL A 1 113 ? -1.508 1.744 -7.999 1.00 91.12 113 VAL A CA 1
ATOM 866 C C . VAL A 1 113 ? -1.776 0.525 -8.876 1.00 91.12 113 VAL A C 1
ATOM 868 O O . VAL A 1 113 ? -1.287 -0.571 -8.620 1.00 91.12 113 VAL A O 1
ATOM 871 N N . THR A 1 114 ? -2.566 0.702 -9.931 1.00 93.94 114 THR A N 1
ATOM 872 C CA . THR A 1 114 ? -2.802 -0.346 -10.929 1.00 93.94 114 THR A CA 1
ATOM 873 C C . THR A 1 114 ? -1.925 -0.082 -12.143 1.00 93.94 114 THR A C 1
ATOM 875 O O . THR A 1 114 ? -2.067 0.961 -12.776 1.00 93.94 114 THR A O 1
ATOM 878 N N . ILE A 1 115 ? -1.034 -1.017 -12.473 1.00 95.19 115 ILE A N 1
ATOM 879 C CA . ILE A 1 115 ? -0.217 -0.959 -13.688 1.00 95.19 115 ILE A CA 1
ATOM 880 C C . ILE A 1 115 ? -0.573 -2.175 -14.540 1.00 95.19 115 ILE A C 1
ATOM 882 O O . ILE A 1 115 ? -0.353 -3.309 -14.117 1.00 95.19 115 ILE A O 1
ATOM 886 N N . ASN A 1 116 ? -1.148 -1.940 -15.718 1.00 95.69 116 ASN A N 1
ATOM 887 C CA . ASN A 1 116 ? -1.560 -2.991 -16.643 1.00 95.69 116 ASN A CA 1
ATOM 888 C C . ASN A 1 116 ? -0.659 -2.993 -17.876 1.00 95.69 116 ASN A C 1
ATOM 890 O O . ASN A 1 116 ? -0.358 -1.943 -18.436 1.00 95.69 116 ASN A O 1
ATOM 894 N N . PHE A 1 117 ? -0.265 -4.178 -18.330 1.00 95.06 117 PHE A N 1
ATOM 895 C CA . PHE A 1 117 ? 0.327 -4.342 -19.655 1.00 95.06 117 PHE A CA 1
ATOM 896 C C . PHE A 1 117 ? -0.791 -4.480 -20.681 1.00 95.06 117 PHE A C 1
ATOM 898 O O . PHE A 1 117 ? -1.681 -5.319 -20.498 1.00 95.06 117 PHE A O 1
ATOM 905 N N . ASN A 1 118 ? -0.716 -3.710 -21.766 1.00 94.94 118 ASN A N 1
ATOM 906 C CA . ASN A 1 118 ? -1.629 -3.841 -22.893 1.00 94.94 118 ASN A CA 1
ATOM 907 C C . ASN A 1 118 ? -1.645 -5.314 -23.368 1.00 94.94 118 ASN A C 1
ATOM 909 O O . ASN A 1 118 ? -0.592 -5.967 -23.390 1.00 94.94 118 ASN A O 1
ATOM 913 N N . PRO A 1 119 ? -2.810 -5.886 -23.724 1.00 92.31 119 PRO A N 1
ATOM 914 C CA . PRO A 1 119 ? -2.900 -7.261 -24.223 1.00 92.31 119 PRO A CA 1
ATOM 915 C C . PRO A 1 119 ? -2.013 -7.534 -25.447 1.00 92.31 119 PRO A C 1
ATOM 917 O O . PRO A 1 119 ? -1.607 -8.674 -25.640 1.00 92.31 119 PRO A O 1
ATOM 920 N N . ASN A 1 120 ? -1.663 -6.504 -26.221 1.00 92.81 120 ASN A N 1
ATOM 921 C CA . ASN A 1 120 ? -0.777 -6.604 -27.383 1.00 92.81 120 ASN A CA 1
ATOM 922 C C . ASN A 1 120 ? 0.720 -6.633 -27.018 1.00 92.81 120 ASN A C 1
ATOM 924 O O . ASN A 1 120 ? 1.560 -6.716 -27.905 1.00 92.81 120 ASN A O 1
ATOM 928 N N . CYS A 1 121 ? 1.077 -6.529 -25.734 1.00 91.56 121 CYS A N 1
ATOM 929 C CA . CYS A 1 121 ? 2.465 -6.629 -25.296 1.00 91.56 121 CYS A CA 1
ATOM 930 C C . CYS A 1 121 ? 2.980 -8.064 -25.385 1.00 91.56 121 CYS A C 1
ATOM 932 O O . CYS A 1 121 ? 2.555 -8.921 -24.599 1.00 91.56 121 CYS A O 1
ATOM 934 N N . ASP A 1 122 ? 3.961 -8.268 -26.262 1.00 91.56 122 ASP A N 1
ATOM 935 C CA . ASP A 1 122 ? 4.681 -9.526 -26.413 1.00 91.56 122 ASP A CA 1
ATOM 936 C C . ASP A 1 122 ? 5.293 -10.012 -25.097 1.00 91.56 122 ASP A C 1
ATOM 938 O O . ASP A 1 122 ? 5.747 -9.238 -24.245 1.00 91.56 122 ASP A O 1
ATOM 942 N N . GLN A 1 123 ? 5.359 -11.339 -24.958 1.00 90.62 123 GLN A N 1
ATOM 943 C CA . GLN A 1 123 ? 5.954 -11.983 -23.788 1.00 90.62 123 GLN A CA 1
ATOM 944 C C . GLN A 1 123 ? 7.416 -11.562 -23.597 1.00 90.62 123 GLN A C 1
ATOM 946 O O . GLN A 1 123 ? 7.846 -11.402 -22.459 1.00 90.62 123 GLN A O 1
ATOM 951 N N . ALA A 1 124 ? 8.142 -11.310 -24.695 1.00 89.12 124 ALA A N 1
ATOM 952 C CA . ALA A 1 124 ? 9.527 -10.846 -24.676 1.00 89.12 124 ALA A CA 1
ATOM 953 C C . ALA A 1 124 ? 9.696 -9.543 -23.876 1.00 89.12 124 ALA A C 1
ATOM 955 O O . ALA A 1 124 ? 10.610 -9.445 -23.061 1.00 89.12 124 ALA A O 1
ATOM 956 N N . THR A 1 125 ? 8.772 -8.588 -24.029 1.00 90.25 125 THR A N 1
ATOM 957 C CA . THR A 1 125 ? 8.806 -7.309 -23.306 1.00 90.25 125 THR A CA 1
ATOM 958 C C . THR A 1 125 ? 8.518 -7.490 -21.818 1.00 90.25 125 THR A C 1
ATOM 960 O O . THR A 1 125 ? 9.158 -6.861 -20.980 1.00 90.25 125 THR A O 1
ATOM 963 N N . ARG A 1 126 ? 7.587 -8.383 -21.463 1.00 91.44 126 ARG A N 1
ATOM 964 C CA . ARG A 1 126 ? 7.235 -8.669 -20.058 1.00 91.44 126 ARG A CA 1
ATOM 965 C C . ARG A 1 126 ? 8.370 -9.380 -19.319 1.00 91.44 126 ARG A C 1
ATOM 967 O O . ARG A 1 126 ? 8.660 -9.060 -18.167 1.00 91.44 126 ARG A O 1
ATOM 974 N N . SER A 1 127 ? 9.029 -10.316 -20.002 1.00 93.19 127 SER A N 1
ATOM 975 C CA . SER A 1 127 ? 10.167 -11.077 -19.480 1.00 93.19 127 SER A CA 1
ATOM 976 C C . SER A 1 127 ? 11.514 -10.372 -19.644 1.00 93.19 127 SER A C 1
ATOM 978 O O . SER A 1 127 ? 12.542 -10.976 -19.343 1.00 93.19 127 SER A O 1
ATOM 980 N N . ALA A 1 128 ? 11.532 -9.135 -20.144 1.00 94.06 128 ALA A N 1
ATOM 981 C CA . ALA A 1 128 ? 12.759 -8.378 -20.330 1.00 94.06 128 ALA A CA 1
ATOM 982 C C . ALA A 1 128 ? 13.481 -8.208 -18.990 1.00 94.06 128 ALA A C 1
ATOM 984 O O . ALA A 1 128 ? 12.868 -7.841 -17.984 1.00 94.06 128 ALA A O 1
ATOM 985 N N . VAL A 1 129 ? 14.775 -8.516 -18.981 1.00 94.94 129 VAL A N 1
AT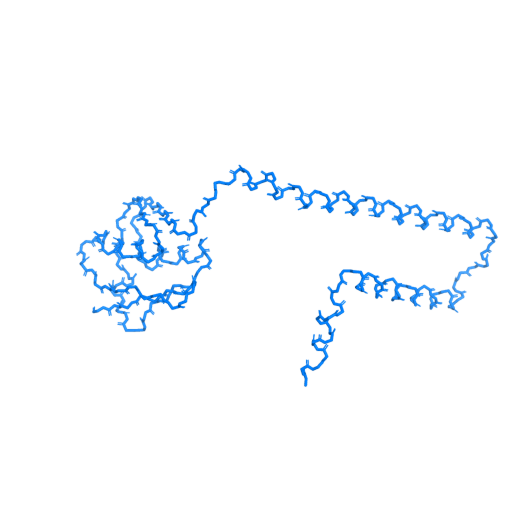OM 986 C CA . VAL A 1 129 ? 15.597 -8.499 -17.773 1.00 94.94 129 VAL A CA 1
ATOM 987 C C . VAL A 1 129 ? 16.145 -7.094 -17.567 1.00 94.94 129 VAL A C 1
ATOM 989 O O . VAL A 1 129 ? 16.836 -6.561 -18.434 1.00 94.94 129 VAL A O 1
ATOM 992 N N . ILE A 1 130 ? 15.827 -6.504 -16.422 1.00 93.75 130 ILE A N 1
ATOM 993 C CA . ILE A 1 130 ? 16.339 -5.217 -15.969 1.00 93.75 130 ILE A CA 1
ATOM 994 C C . ILE A 1 130 ? 17.587 -5.465 -15.127 1.00 93.75 130 ILE A C 1
ATOM 996 O O . ILE A 1 130 ? 17.598 -6.355 -14.274 1.00 93.75 130 ILE A O 1
ATOM 1000 N N . GLU A 1 131 ? 18.632 -4.684 -15.389 1.00 92.62 131 GLU A N 1
ATOM 1001 C CA . GLU A 1 131 ? 19.884 -4.740 -14.636 1.00 92.62 131 GLU A CA 1
ATOM 1002 C C . GLU A 1 131 ? 19.666 -4.430 -13.149 1.00 92.62 131 GLU A C 1
ATOM 1004 O O . GLU A 1 131 ? 18.912 -3.518 -12.791 1.00 92.62 131 GLU A O 1
ATOM 1009 N N . ALA A 1 132 ? 20.370 -5.169 -12.290 1.00 89.75 132 ALA A N 1
ATOM 1010 C CA . ALA A 1 132 ? 20.459 -4.861 -10.868 1.00 89.75 132 ALA A CA 1
ATOM 1011 C C . ALA A 1 132 ? 20.948 -3.418 -10.619 1.00 89.75 132 ALA A C 1
ATOM 1013 O O . ALA A 1 132 ? 21.755 -2.869 -11.376 1.00 89.75 132 ALA A O 1
ATOM 1014 N N . GLY A 1 133 ? 20.481 -2.815 -9.527 1.00 88.06 133 GLY A N 1
ATOM 1015 C CA . GLY A 1 133 ? 20.807 -1.448 -9.132 1.00 88.06 133 GLY A CA 1
ATOM 1016 C C . GLY A 1 133 ? 19.591 -0.645 -8.683 1.00 88.06 133 GLY A C 1
ATOM 1017 O O . GLY A 1 133 ? 18.470 -1.153 -8.626 1.00 88.06 133 GLY A O 1
ATOM 1018 N N . ASP A 1 134 ? 19.847 0.620 -8.363 1.00 87.94 134 ASP A N 1
ATOM 1019 C CA . ASP A 1 134 ? 18.816 1.578 -7.981 1.00 87.94 134 ASP A CA 1
ATOM 1020 C C . ASP A 1 134 ? 18.182 2.203 -9.224 1.00 87.94 134 ASP A C 1
ATOM 1022 O O . ASP A 1 134 ? 18.870 2.684 -10.136 1.00 87.94 134 ASP A O 1
ATOM 1026 N N . HIS A 1 135 ? 16.851 2.181 -9.254 1.00 86.50 135 HIS A N 1
ATOM 1027 C CA . HIS A 1 135 ? 16.042 2.766 -10.313 1.00 86.50 135 HIS A CA 1
ATOM 1028 C C . HIS A 1 135 ? 15.134 3.831 -9.712 1.00 86.50 135 HIS A C 1
ATOM 1030 O O . HIS A 1 135 ? 14.346 3.554 -8.806 1.00 86.50 135 HIS A O 1
ATOM 1036 N N . GLU A 1 136 ? 15.242 5.049 -10.234 1.00 89.81 136 GLU A N 1
ATOM 1037 C CA . GLU A 1 136 ? 14.574 6.227 -9.688 1.00 89.81 136 GLU A CA 1
ATOM 1038 C C . GLU A 1 136 ? 13.767 6.961 -10.765 1.00 89.81 136 GLU A C 1
ATOM 1040 O O . GLU A 1 136 ? 14.167 7.043 -11.933 1.00 89.81 136 GLU A O 1
ATOM 1045 N N . GLY A 1 137 ? 12.635 7.533 -10.365 1.00 88.00 137 GLY A N 1
ATOM 1046 C CA . GLY A 1 137 ? 11.868 8.461 -11.190 1.00 88.00 137 GLY A CA 1
ATOM 1047 C C . GLY A 1 137 ? 11.059 9.420 -10.330 1.00 88.00 137 GLY A C 1
ATOM 1048 O O . GLY A 1 137 ? 10.579 9.038 -9.262 1.00 88.00 137 GLY A O 1
ATOM 1049 N N . ASN A 1 138 ? 10.879 10.658 -10.800 1.00 87.81 138 ASN A N 1
ATOM 1050 C CA . ASN A 1 138 ? 10.065 11.649 -10.093 1.00 87.81 138 ASN A CA 1
ATOM 1051 C C . ASN A 1 138 ? 8.568 11.377 -10.247 1.00 87.81 138 ASN A C 1
ATOM 1053 O O . ASN A 1 138 ? 7.783 12.043 -9.597 1.00 87.81 138 ASN A O 1
ATOM 1057 N N . SER A 1 139 ? 8.163 10.432 -11.099 1.00 90.75 139 SER A N 1
ATOM 1058 C CA . SER A 1 139 ? 6.797 9.915 -11.206 1.00 90.75 139 SER A CA 1
ATOM 1059 C C . SER A 1 139 ? 6.829 8.422 -11.538 1.00 90.75 139 SER A C 1
ATOM 1061 O O . SER A 1 139 ? 7.807 7.936 -12.107 1.00 90.75 139 SER A O 1
ATOM 1063 N N . ILE A 1 140 ? 5.740 7.685 -11.278 1.00 91.50 140 ILE A N 1
ATOM 1064 C CA . ILE A 1 140 ? 5.601 6.282 -11.730 1.00 91.50 140 ILE A CA 1
ATOM 1065 C C . ILE A 1 140 ? 5.770 6.190 -13.249 1.00 91.50 140 ILE A C 1
ATOM 1067 O O . ILE A 1 140 ? 6.395 5.260 -13.749 1.00 91.50 140 ILE A O 1
ATOM 1071 N N . LYS A 1 141 ? 5.242 7.172 -13.988 1.00 93.69 141 LYS A N 1
ATOM 1072 C CA . LYS A 1 141 ? 5.400 7.233 -15.439 1.00 93.69 141 LYS A CA 1
ATOM 1073 C C . LYS A 1 141 ? 6.874 7.352 -15.827 1.00 93.69 141 LYS A C 1
ATOM 1075 O O . LYS A 1 141 ? 7.346 6.543 -16.614 1.00 93.69 141 LYS A O 1
ATOM 1080 N N . GLU A 1 142 ? 7.585 8.326 -15.267 1.00 93.12 142 GLU A N 1
ATOM 1081 C CA . GLU A 1 142 ? 9.007 8.556 -15.545 1.00 93.12 142 GLU A CA 1
ATOM 1082 C C . GLU A 1 142 ? 9.863 7.354 -15.136 1.00 93.12 142 GLU A C 1
ATOM 1084 O O . GLU A 1 142 ? 10.683 6.896 -15.923 1.00 93.12 142 GLU A O 1
ATOM 1089 N N . PHE A 1 143 ? 9.607 6.780 -13.958 1.00 93.88 143 PHE A N 1
ATOM 1090 C CA . PHE A 1 143 ? 10.266 5.566 -13.482 1.00 93.88 143 PHE A CA 1
ATOM 1091 C C . PHE A 1 143 ? 10.112 4.417 -14.487 1.00 93.88 143 PHE A C 1
ATOM 1093 O O . PHE A 1 143 ? 11.100 3.824 -14.916 1.00 93.88 143 PHE A O 1
ATOM 1100 N N . LEU A 1 144 ? 8.879 4.135 -14.923 1.00 94.00 144 LEU A N 1
ATOM 1101 C CA . LEU A 1 144 ? 8.624 3.105 -15.928 1.00 94.00 144 LEU A CA 1
ATOM 1102 C C . LEU A 1 144 ? 9.303 3.452 -17.261 1.00 94.00 144 LEU A C 1
ATOM 1104 O O . LEU A 1 144 ? 9.852 2.579 -17.919 1.00 94.00 144 LEU A O 1
ATOM 1108 N N . GLU A 1 145 ? 9.333 4.717 -17.675 1.00 93.94 145 GLU A N 1
ATOM 1109 C CA . GLU A 1 145 ? 10.046 5.110 -18.893 1.00 93.94 145 GLU A CA 1
ATOM 1110 C C . GLU A 1 145 ? 11.571 4.947 -18.783 1.00 93.94 145 GLU A C 1
ATOM 1112 O O . GLU A 1 145 ? 12.196 4.532 -19.761 1.00 93.94 145 GLU A O 1
ATOM 1117 N N . HIS A 1 146 ? 12.159 5.179 -17.608 1.00 93.88 146 HIS A N 1
ATOM 1118 C CA . HIS A 1 146 ? 13.583 4.964 -17.341 1.00 93.88 146 HIS A CA 1
ATOM 1119 C C . HIS A 1 146 ? 13.977 3.485 -17.379 1.00 93.88 146 HIS A C 1
ATOM 1121 O O . HIS A 1 146 ? 15.051 3.159 -17.891 1.00 93.88 146 HIS A O 1
ATOM 1127 N N . LEU A 1 147 ? 13.100 2.573 -16.941 1.00 92.69 147 LEU A N 1
ATOM 1128 C CA . LEU A 1 147 ? 13.379 1.132 -16.985 1.00 92.69 147 LEU A CA 1
ATOM 1129 C C . LEU A 1 147 ? 13.689 0.627 -18.403 1.00 92.69 147 LEU A C 1
ATOM 1131 O O . LEU A 1 147 ? 14.470 -0.307 -18.553 1.00 92.69 147 LEU A O 1
ATOM 1135 N N . LYS A 1 148 ? 13.160 1.270 -19.454 1.00 92.81 148 LYS A N 1
ATOM 1136 C CA . LYS A 1 148 ? 13.470 0.928 -20.859 1.00 92.81 148 LYS A CA 1
ATOM 1137 C C . LYS A 1 148 ? 14.961 0.992 -21.176 1.00 92.81 148 LYS A C 1
ATOM 1139 O O . LYS A 1 148 ? 15.451 0.216 -21.990 1.00 92.81 148 LYS A O 1
ATOM 1144 N N . GLN A 1 149 ? 15.676 1.930 -20.558 1.00 92.25 149 GLN A N 1
ATOM 1145 C CA . GLN A 1 149 ? 17.094 2.175 -20.825 1.00 92.25 149 GLN A CA 1
ATOM 1146 C C . GLN A 1 149 ? 18.012 1.200 -20.077 1.00 92.25 149 GLN A C 1
ATOM 1148 O O . GLN A 1 149 ? 19.204 1.144 -20.362 1.00 92.25 149 GLN A O 1
ATOM 1153 N N . ARG A 1 150 ? 17.467 0.439 -19.122 1.00 90.62 150 ARG A N 1
ATOM 1154 C CA . ARG A 1 150 ? 18.209 -0.449 -18.213 1.00 90.62 150 ARG A CA 1
ATOM 1155 C C . ARG A 1 150 ? 17.988 -1.926 -18.530 1.00 90.62 150 ARG A C 1
ATOM 1157 O O . ARG A 1 150 ? 18.241 -2.792 -17.696 1.00 90.62 150 ARG A O 1
ATOM 1164 N N . VAL A 1 151 ? 17.474 -2.214 -19.723 1.00 92.56 151 VAL A N 1
ATOM 1165 C CA . VAL A 1 151 ? 17.181 -3.578 -20.160 1.00 92.56 151 VAL A CA 1
ATOM 1166 C C . VAL A 1 151 ? 18.448 -4.219 -20.700 1.00 92.56 151 VAL A C 1
ATOM 1168 O O . VAL A 1 151 ? 19.116 -3.693 -21.592 1.00 92.56 151 VAL A O 1
ATOM 1171 N N . LYS A 1 152 ? 18.772 -5.391 -20.166 1.00 90.94 152 LYS A N 1
ATOM 1172 C CA . LYS A 1 152 ? 19.998 -6.110 -20.479 1.00 90.94 152 LYS A CA 1
ATOM 1173 C C . LYS A 1 152 ? 19.853 -6.882 -21.787 1.00 90.94 152 LYS A C 1
ATOM 1175 O O . LYS A 1 152 ? 19.029 -7.785 -21.910 1.00 90.94 152 LYS A O 1
ATOM 1180 N N . GLY A 1 153 ? 20.692 -6.558 -22.769 1.00 84.00 153 GLY A N 1
ATOM 1181 C CA . GLY A 1 153 ? 20.850 -7.336 -24.005 1.00 84.00 153 GLY A CA 1
ATOM 1182 C C . GLY A 1 153 ? 19.705 -7.247 -25.025 1.00 84.00 153 GLY A C 1
ATOM 1183 O O . GLY A 1 153 ? 19.832 -7.827 -26.102 1.00 84.00 153 GLY A O 1
ATOM 1184 N N . GLN A 1 154 ? 18.617 -6.527 -24.733 1.00 82.56 154 GLN A N 1
ATOM 1185 C CA . GLN A 1 154 ? 17.496 -6.308 -25.654 1.00 82.56 154 GLN A CA 1
ATOM 1186 C C . GLN A 1 154 ? 16.979 -4.871 -25.532 1.00 82.56 154 GLN A C 1
ATOM 1188 O O . GLN A 1 154 ? 16.820 -4.369 -24.424 1.00 82.56 154 GLN A O 1
ATOM 1193 N N . SER A 1 155 ? 16.684 -4.207 -26.654 1.00 84.19 155 SER A N 1
ATOM 1194 C CA . SER A 1 155 ? 15.926 -2.953 -26.616 1.00 84.19 155 SER A CA 1
ATOM 1195 C C . SER A 1 155 ? 14.441 -3.285 -26.605 1.00 84.19 155 SER A C 1
ATOM 1197 O O . SER A 1 155 ? 13.947 -3.899 -27.551 1.00 84.19 155 SER A O 1
ATOM 1199 N N . ILE A 1 156 ? 13.733 -2.856 -25.568 1.00 90.44 156 ILE A N 1
ATOM 1200 C CA . ILE A 1 156 ? 12.271 -2.885 -25.545 1.00 90.44 156 ILE A CA 1
ATOM 1201 C C . ILE A 1 156 ? 11.740 -1.480 -25.804 1.00 90.44 156 ILE A C 1
ATOM 1203 O O . ILE A 1 156 ? 12.224 -0.511 -25.219 1.00 90.44 156 ILE A O 1
ATOM 1207 N N . ASP A 1 157 ? 10.743 -1.373 -26.679 1.00 91.44 157 ASP A N 1
ATOM 1208 C CA . ASP A 1 157 ? 10.021 -0.128 -26.918 1.00 91.44 157 ASP A CA 1
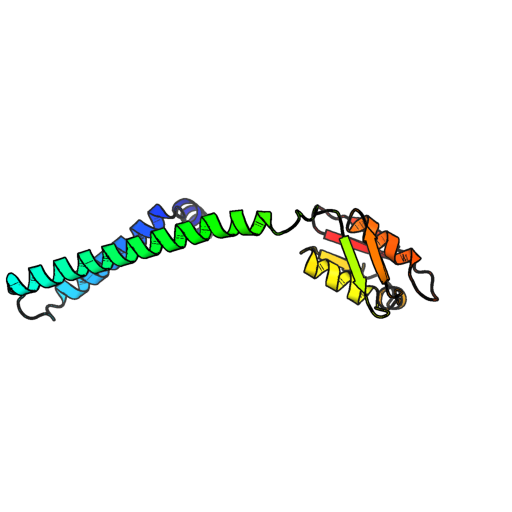ATOM 1209 C C . ASP A 1 157 ? 8.593 -0.263 -26.384 1.00 91.44 157 ASP A C 1
ATOM 1211 O O . ASP A 1 157 ? 7.833 -1.165 -26.739 1.00 91.44 157 ASP A O 1
ATOM 1215 N N . TYR A 1 158 ? 8.238 0.634 -25.476 1.00 94.19 158 TYR A N 1
ATOM 1216 C CA . TYR A 1 158 ? 6.877 0.781 -24.987 1.00 94.19 158 TYR A CA 1
ATOM 1217 C C . TYR A 1 158 ? 6.620 2.240 -24.640 1.00 94.19 158 TYR A C 1
ATOM 1219 O O . TYR A 1 158 ? 7.541 3.044 -24.534 1.00 94.19 158 TYR A O 1
ATOM 1227 N N . THR A 1 159 ? 5.369 2.613 -24.427 1.00 94.81 159 THR A N 1
ATOM 1228 C CA . THR A 1 159 ? 4.970 3.912 -23.882 1.00 94.81 159 THR A CA 1
ATOM 1229 C C . THR A 1 159 ? 4.095 3.698 -22.660 1.00 94.81 159 THR A C 1
ATOM 1231 O O . THR A 1 159 ? 3.455 2.658 -22.515 1.00 94.81 159 THR A O 1
ATOM 1234 N N . VAL A 1 160 ? 4.098 4.661 -21.742 1.00 95.62 160 VAL A N 1
ATOM 1235 C CA . VAL A 1 160 ? 3.302 4.577 -20.515 1.00 95.62 160 VAL A CA 1
ATOM 1236 C C . VAL A 1 160 ? 2.200 5.624 -20.595 1.00 95.62 160 VAL A C 1
ATOM 1238 O O . VAL A 1 160 ? 2.467 6.828 -20.600 1.00 95.62 160 VAL A O 1
ATOM 1241 N N . ALA A 1 161 ? 0.957 5.165 -20.692 1.00 95.19 161 ALA A N 1
ATOM 1242 C CA . ALA A 1 161 ? -0.227 6.007 -20.620 1.00 95.19 161 ALA A CA 1
ATOM 1243 C C . ALA A 1 161 ? -0.733 6.051 -19.175 1.00 95.19 161 ALA A C 1
ATOM 1245 O O . ALA A 1 161 ? -0.709 5.048 -18.466 1.00 95.19 161 ALA A O 1
ATOM 1246 N N . GLN A 1 162 ? -1.187 7.218 -18.730 1.00 93.12 162 GLN A N 1
ATOM 1247 C CA . GLN A 1 162 ? -1.799 7.384 -17.417 1.00 93.12 162 GLN A CA 1
ATOM 1248 C C . GLN A 1 162 ? -3.312 7.538 -17.594 1.00 93.12 162 GLN A C 1
ATOM 1250 O O . GLN A 1 162 ? -3.780 8.533 -18.146 1.00 93.12 162 GLN A O 1
ATOM 1255 N N . GLU A 1 163 ? -4.074 6.561 -17.111 1.00 90.12 163 GLU A N 1
ATOM 1256 C CA . GLU A 1 163 ? -5.537 6.533 -17.174 1.00 90.12 163 GLU A CA 1
ATOM 1257 C C . GLU A 1 163 ? -6.147 6.963 -15.829 1.00 90.12 163 GLU A C 1
ATOM 1259 O O . GLU A 1 163 ? -6.748 6.185 -15.085 1.00 90.12 163 GLU A O 1
ATOM 1264 N N . GLY A 1 164 ? -5.971 8.238 -15.485 1.00 86.69 164 GLY A N 1
ATOM 1265 C CA . GLY A 1 164 ? -6.437 8.819 -14.221 1.00 86.69 164 GLY A CA 1
ATOM 1266 C C . GLY A 1 164 ? -5.365 8.843 -13.129 1.00 86.69 164 GLY A C 1
ATOM 1267 O O . GLY A 1 164 ? -4.175 8.720 -13.393 1.00 86.69 164 GLY A O 1
ATOM 1268 N N . GLU A 1 165 ? -5.761 9.038 -11.870 1.00 83.06 165 GLU A N 1
ATOM 1269 C CA . GLU A 1 165 ? -4.785 9.335 -10.805 1.00 83.06 165 GLU A CA 1
ATOM 1270 C C . GLU A 1 165 ? -3.921 8.137 -10.377 1.00 83.06 165 GLU A C 1
ATOM 1272 O O . GLU A 1 165 ? -2.827 8.325 -9.855 1.00 83.06 165 GLU A O 1
ATOM 1277 N N . ARG A 1 166 ? -4.405 6.900 -10.555 1.00 88.94 166 ARG A N 1
ATOM 1278 C CA . ARG A 1 166 ? -3.762 5.684 -10.007 1.00 88.94 166 ARG A CA 1
ATOM 1279 C C . ARG A 1 166 ? -3.707 4.505 -10.970 1.00 88.94 166 ARG A C 1
ATOM 1281 O O . ARG A 1 166 ? -3.489 3.375 -10.531 1.00 88.94 166 ARG A O 1
ATOM 1288 N N . ARG A 1 167 ? -3.965 4.735 -12.255 1.00 92.62 167 ARG A N 1
ATOM 1289 C CA . ARG A 1 167 ? -3.928 3.678 -13.266 1.00 92.62 167 ARG A CA 1
ATOM 1290 C C . ARG A 1 167 ? -2.945 4.051 -14.356 1.00 92.62 167 ARG A C 1
ATOM 1292 O O . ARG A 1 167 ? -3.005 5.152 -14.895 1.00 92.62 167 ARG A O 1
ATOM 1299 N N . TYR A 1 168 ? -2.063 3.115 -14.657 1.00 95.19 168 TYR A N 1
ATOM 1300 C CA . TYR A 1 168 ? -1.057 3.231 -15.694 1.00 95.19 168 TYR A CA 1
ATOM 1301 C C . TYR A 1 168 ? -1.200 2.046 -16.639 1.00 95.19 168 TYR A C 1
ATOM 1303 O O . TYR A 1 168 ? -1.417 0.913 -16.202 1.00 95.19 168 TYR A O 1
ATOM 1311 N N . GLU A 1 169 ? -1.074 2.307 -17.930 1.00 95.94 169 GLU A N 1
ATOM 1312 C CA . GLU A 1 169 ? -1.090 1.291 -18.970 1.00 95.94 169 GLU A CA 1
ATOM 1313 C C . GLU A 1 169 ? 0.223 1.334 -19.751 1.00 95.94 169 GLU A C 1
ATOM 1315 O O . GLU A 1 169 ? 0.640 2.380 -20.254 1.00 95.94 169 GLU A O 1
ATOM 1320 N N . ILE A 1 170 ? 0.886 0.183 -19.836 1.00 95.38 170 ILE A N 1
ATOM 1321 C CA . ILE A 1 170 ? 2.104 -0.015 -20.616 1.00 95.38 170 ILE A CA 1
ATOM 1322 C C . ILE A 1 170 ? 1.695 -0.493 -22.009 1.00 95.38 170 ILE A C 1
ATOM 1324 O O . ILE A 1 170 ? 1.195 -1.605 -22.169 1.00 95.38 170 ILE A O 1
ATOM 1328 N N . ASN A 1 171 ? 1.929 0.348 -23.012 1.00 95.38 171 ASN A N 1
ATOM 1329 C CA . ASN A 1 171 ? 1.622 0.096 -24.414 1.00 95.38 171 ASN A CA 1
ATOM 1330 C C . ASN A 1 171 ? 2.902 -0.275 -25.167 1.00 95.38 171 ASN A C 1
ATOM 1332 O O . ASN A 1 171 ? 3.736 0.588 -25.428 1.00 95.38 171 ASN A O 1
ATOM 1336 N N . CYS A 1 172 ? 3.071 -1.551 -25.503 1.00 91.75 172 CYS A N 1
ATOM 1337 C CA . CYS A 1 172 ? 4.225 -2.022 -26.270 1.00 91.75 172 CYS A CA 1
ATOM 1338 C C . CYS A 1 172 ? 4.072 -1.704 -27.762 1.00 91.75 172 CYS A C 1
ATOM 1340 O O . CYS A 1 172 ? 2.945 -1.625 -28.261 1.00 91.75 172 CYS A O 1
ATOM 1342 N N . ARG A 1 173 ? 5.200 -1.499 -28.447 1.00 84.56 173 ARG A N 1
ATOM 1343 C CA . ARG A 1 173 ? 5.269 -1.259 -29.894 1.00 84.56 173 ARG A CA 1
ATOM 1344 C C . ARG A 1 173 ? 5.900 -2.420 -30.639 1.00 84.56 173 ARG A C 1
ATOM 1346 O O . ARG A 1 173 ? 6.781 -3.075 -30.044 1.00 84.56 173 ARG A O 1
#

Foldseek 3Di:
DPPVVVVVVVCPDPVSVVVVVVVVVVVVVVVVVVVVPDDPQDPVNVVVVVVVVVVVVVVVVVVVVVVVVCVVVVCVVVVVVDPPPPLAKDKDADQAWDFPLVVLVVCCVVSVAAEEEDPPDDPCNRRFIFGGGMQIDSHPQRSSVSSQVRTPPDRWDWHWDDPPDGYIYTGGD

pLDDT: mean 79.99, std 13.82, range [41.62, 95.94]

Sequence (173 aa):
MGNILDIAARVSTPLALGGLIVGALFLIFRQILAMNIFPQLSRQLGGKIIIKIINTFLTLALVAIILGFISYVLPTIMNAYYPKLDREYVNVGTDEDQTLENIVRAVALGQNVTINFNPNCDQATRSAVIEAGDHEGNSIKEFLEHLKQRVKGQSIDYTVAQEGERRYEINCR

Secondary structure (DSSP, 8-state):
--HHHHHHHHH--HHHHHHHHHHHHHHHHHHHHHTT-S----HHHHHHHHHHHHHHHHHHHHHHHHHHHHHHHHHHHHTTTS----TT-EEEEESS-EEHHHHHHHHHHHTT-EEEE-TT--HHHHTPEEPSEEEEESSHHHHHHHHGGGBSSS---EEEEE-SSSEEEEEE-